Protein AF-A0A9E5GYD6-F1 (afdb_monomer)

Nearest PDB structures (foldseek):
  8dk2-assembly1_G  TM=6.461E-01  e=2.556E-01  Pseudomonas aeruginosa PA14
  1cf7-assembly1_B  TM=7.242E-01  e=5.901E-01  Homo sapiens
  1xsx-assembly1_B  TM=6.552E-01  e=1.123E+00  Saccharolobus solfataricus
  5hsm-assembly1_A-2  TM=5.721E-01  e=2.431E+00  Mycobacterium tuberculosis H37Rv

Sequence (153 aa):
MKTNNKVKWDAIQQKFFNLRPLKEKKKRMELLRWLINEDRRKRSVSSENLYTKVDFNVIQVLHDLNKSCRWALHPDKLRAQANYKSYLDSLVFSEDLHENRGTYFLLPKAVITLEEYDEAERRHKEQITVSRILAFLTLCLFLGTVFQAAISF

pLDDT: mean 81.48, std 12.43, range [43.31, 96.62]

Structure (mmCIF, N/CA/C/O backbone):
data_AF-A0A9E5GYD6-F1
#
_entry.id   AF-A0A9E5GYD6-F1
#
loop_
_atom_site.group_PDB
_atom_site.id
_atom_site.type_symbol
_atom_site.label_atom_id
_atom_site.label_alt_id
_atom_site.label_comp_id
_atom_site.label_asym_id
_atom_site.label_entity_id
_atom_site.label_seq_id
_atom_site.pdbx_PDB_ins_code
_atom_site.Cartn_x
_atom_site.Cartn_y
_atom_site.Cartn_z
_atom_site.occupancy
_atom_site.B_iso_or_equiv
_atom_site.auth_seq_id
_atom_site.auth_comp_id
_atom_site.auth_asym_id
_atom_site.auth_atom_id
_atom_site.pdbx_PDB_model_num
ATOM 1 N N . MET A 1 1 ? -16.696 2.550 -46.893 1.00 43.31 1 MET A N 1
ATOM 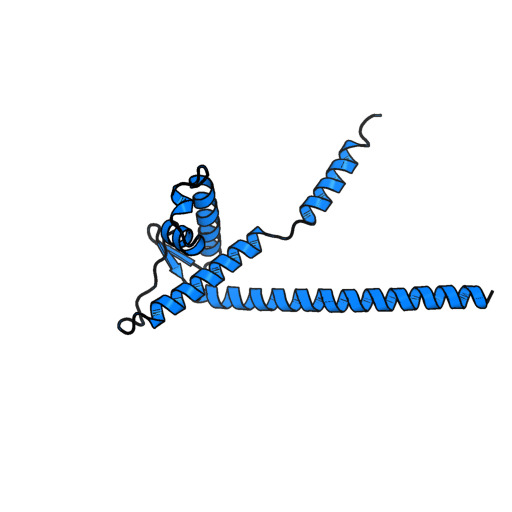2 C CA . MET A 1 1 ? -15.370 2.485 -46.226 1.00 43.31 1 MET A CA 1
ATOM 3 C C . MET A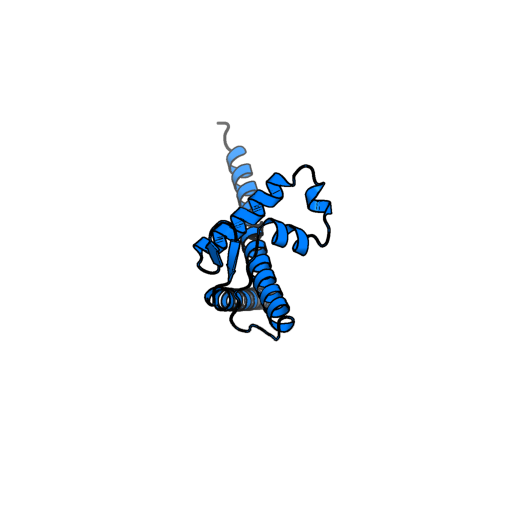 1 1 ? -15.196 3.672 -45.267 1.00 43.31 1 MET A C 1
ATOM 5 O O . MET A 1 1 ? -14.717 4.714 -45.682 1.00 43.31 1 MET A O 1
ATOM 9 N N . LYS A 1 2 ? -15.635 3.571 -44.001 1.00 49.88 2 LYS A N 1
ATOM 10 C CA . LYS A 1 2 ? -15.453 4.624 -42.969 1.00 49.88 2 LYS A CA 1
ATOM 11 C C . LYS A 1 2 ? -15.425 4.009 -41.556 1.00 49.88 2 LYS A C 1
ATOM 13 O O . LYS A 1 2 ? -16.370 4.167 -40.798 1.00 49.88 2 LYS A O 1
ATOM 18 N N . THR A 1 3 ? -14.356 3.298 -41.189 1.00 52.12 3 THR A N 1
ATOM 19 C CA . THR A 1 3 ? -14.179 2.772 -39.810 1.00 52.12 3 THR A CA 1
ATOM 20 C C . THR A 1 3 ? -12.718 2.673 -39.336 1.00 52.12 3 THR A C 1
ATOM 22 O O . THR A 1 3 ? -12.453 2.031 -38.330 1.00 52.12 3 THR A O 1
ATOM 25 N N . ASN A 1 4 ? -11.743 3.329 -39.981 1.00 56.16 4 ASN A N 1
ATOM 26 C CA . ASN A 1 4 ? -10.322 3.130 -39.624 1.00 56.16 4 ASN A CA 1
ATOM 27 C C . ASN A 1 4 ? -9.811 4.026 -38.467 1.00 56.16 4 ASN A C 1
ATOM 29 O O . ASN A 1 4 ? -8.805 3.718 -37.838 1.00 56.16 4 ASN A O 1
ATOM 33 N N . ASN A 1 5 ? -10.498 5.131 -38.138 1.00 58.41 5 ASN A N 1
ATOM 34 C CA . ASN A 1 5 ? -10.024 6.045 -37.085 1.00 58.41 5 ASN A CA 1
ATOM 35 C C . ASN A 1 5 ? -10.465 5.643 -35.670 1.00 58.41 5 ASN A C 1
ATOM 37 O O . ASN A 1 5 ? -9.668 5.784 -34.750 1.00 58.41 5 ASN A O 1
ATOM 41 N N . LYS A 1 6 ? -11.680 5.109 -35.471 1.00 59.38 6 LYS A N 1
ATOM 42 C CA . LYS A 1 6 ? -12.178 4.757 -34.123 1.00 59.38 6 LYS A CA 1
ATOM 43 C C . LYS A 1 6 ? -11.331 3.666 -33.451 1.00 59.38 6 LYS A C 1
ATOM 45 O O . LYS A 1 6 ? -10.921 3.836 -32.313 1.00 59.38 6 LYS A O 1
ATOM 50 N N . VAL A 1 7 ? -10.942 2.639 -34.210 1.00 62.25 7 VAL A N 1
ATOM 51 C CA . VAL A 1 7 ? -10.111 1.523 -33.719 1.00 62.25 7 VAL A CA 1
ATOM 52 C C . VAL A 1 7 ? -8.732 1.993 -33.231 1.00 62.25 7 VAL A C 1
ATOM 54 O O . VAL A 1 7 ? -8.209 1.490 -32.240 1.00 62.25 7 VAL A O 1
ATOM 57 N N . LYS A 1 8 ? -8.141 3.000 -33.893 1.00 64.06 8 LYS A N 1
ATOM 58 C CA . LYS A 1 8 ? -6.846 3.570 -33.486 1.00 64.06 8 LYS A CA 1
ATOM 59 C C . LYS A 1 8 ? -6.953 4.388 -32.196 1.00 64.06 8 LYS A C 1
ATOM 61 O O . LYS A 1 8 ? -6.046 4.319 -31.371 1.00 64.06 8 LYS A O 1
ATOM 66 N N . TRP A 1 9 ? -8.048 5.127 -32.008 1.00 61.84 9 TRP A N 1
ATOM 67 C CA . TRP A 1 9 ? -8.299 5.886 -30.778 1.00 61.84 9 TRP A CA 1
ATOM 68 C C . TRP A 1 9 ? -8.539 4.968 -29.578 1.00 61.84 9 TRP A C 1
ATOM 70 O O . TRP A 1 9 ? -7.953 5.209 -28.525 1.00 61.84 9 TRP A O 1
ATOM 80 N N . ASP A 1 10 ? -9.280 3.875 -29.761 1.00 73.44 10 ASP A N 1
ATOM 81 C CA . ASP A 1 10 ? -9.508 2.885 -28.702 1.00 73.44 10 ASP A CA 1
ATOM 82 C C . ASP A 1 10 ? -8.201 2.198 -28.275 1.00 73.44 10 ASP A C 1
ATOM 84 O O . ASP A 1 10 ? -7.939 2.058 -27.082 1.00 73.44 10 ASP A O 1
ATOM 88 N N . ALA A 1 11 ? -7.316 1.864 -29.222 1.00 74.06 11 ALA A N 1
ATOM 89 C CA . ALA A 1 11 ? -6.010 1.270 -28.919 1.00 74.06 11 ALA A CA 1
ATOM 90 C C . ALA A 1 11 ? -5.067 2.234 -28.170 1.00 74.06 11 ALA A C 1
ATOM 92 O O . ALA A 1 11 ? -4.313 1.820 -27.284 1.00 74.06 11 ALA A O 1
ATOM 93 N N . ILE A 1 12 ? -5.107 3.530 -28.502 1.00 69.56 12 ILE A N 1
ATOM 94 C CA . ILE A 1 12 ? -4.321 4.565 -27.814 1.00 69.56 12 ILE A CA 1
ATOM 95 C C . ILE A 1 12 ? -4.876 4.802 -26.408 1.00 69.56 12 ILE A C 1
ATOM 97 O O . ILE A 1 12 ? -4.103 4.853 -25.451 1.00 69.56 12 ILE A O 1
ATOM 101 N N . GLN A 1 13 ? -6.201 4.889 -26.258 1.00 71.19 13 GLN A N 1
ATOM 102 C CA . GLN A 1 13 ? -6.844 5.039 -24.954 1.00 71.19 13 GLN A CA 1
ATOM 103 C C . GLN A 1 13 ? -6.635 3.809 -24.066 1.00 71.19 13 GLN A C 1
ATOM 105 O O . GLN A 1 13 ? -6.322 3.975 -22.889 1.00 71.19 13 GLN A O 1
ATOM 110 N N . GLN A 1 14 ? -6.699 2.594 -24.618 1.00 63.72 14 GLN A N 1
ATOM 111 C CA . GLN A 1 14 ? -6.369 1.360 -23.900 1.00 63.72 14 GLN A CA 1
ATOM 112 C C . GLN A 1 14 ? -4.902 1.316 -23.475 1.00 63.72 14 GLN A C 1
ATOM 114 O O . GLN A 1 14 ? -4.627 0.980 -22.326 1.00 63.72 14 GLN A O 1
ATOM 119 N N . LYS A 1 15 ? -3.949 1.712 -24.334 1.00 66.94 15 LYS A N 1
ATOM 120 C CA . LYS A 1 15 ? -2.537 1.834 -23.927 1.00 66.94 15 LYS A CA 1
ATOM 121 C C . LYS A 1 15 ? -2.365 2.849 -22.802 1.00 66.94 15 LYS A C 1
ATOM 123 O O . LYS A 1 15 ? -1.685 2.558 -21.825 1.00 66.94 15 LYS A O 1
ATOM 128 N N . PHE A 1 16 ? -3.008 4.010 -22.896 1.00 64.44 16 PHE A N 1
ATOM 129 C CA . PHE A 1 16 ? -2.936 5.041 -21.859 1.00 64.44 16 PHE A CA 1
ATOM 130 C C . PHE A 1 16 ? -3.607 4.611 -20.546 1.00 64.44 16 PHE A C 1
ATOM 132 O O . PHE A 1 16 ? -3.167 5.006 -19.467 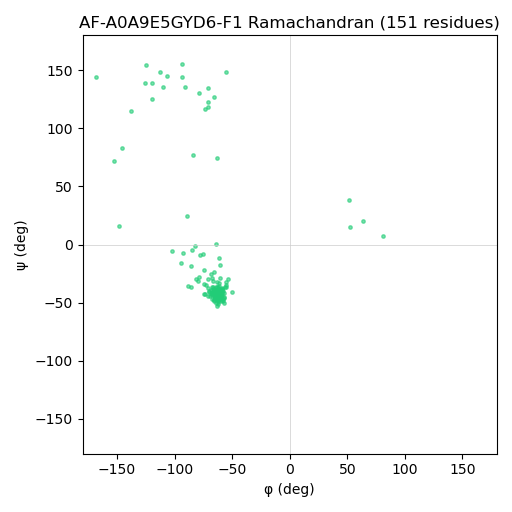1.00 64.44 16 PHE A O 1
ATOM 139 N N . PHE A 1 17 ? -4.655 3.789 -20.620 1.00 58.50 17 PHE A N 1
ATOM 140 C CA . PHE A 1 17 ? -5.322 3.203 -19.461 1.00 58.50 17 PHE A CA 1
ATOM 141 C C . PHE A 1 17 ? -4.476 2.090 -18.819 1.00 58.50 17 PHE A C 1
ATOM 143 O O . PHE A 1 17 ? -4.297 2.117 -17.606 1.00 58.50 17 PHE A O 1
ATOM 150 N N . ASN A 1 18 ? -3.859 1.205 -19.614 1.00 59.81 18 ASN A N 1
ATOM 151 C CA . ASN A 1 18 ? -2.907 0.184 -19.144 1.00 59.81 18 ASN A CA 1
ATOM 152 C C . ASN A 1 18 ? -1.610 0.775 -18.570 1.00 59.81 18 ASN A C 1
ATOM 154 O O . ASN A 1 18 ? -0.949 0.138 -17.758 1.00 59.81 18 ASN A O 1
ATOM 158 N N . LEU A 1 19 ? -1.244 1.996 -18.970 1.00 58.47 19 LEU A N 1
ATOM 159 C CA . LEU A 1 19 ? -0.120 2.741 -18.397 1.00 58.47 19 LEU A CA 1
ATOM 160 C C . LEU A 1 19 ? -0.454 3.385 -17.046 1.00 58.47 19 LEU A C 1
ATOM 162 O O . LEU A 1 19 ? 0.447 3.897 -16.376 1.00 58.47 19 LEU A O 1
ATOM 166 N N . ARG A 1 20 ? -1.724 3.386 -16.613 1.00 53.91 20 ARG A N 1
ATOM 167 C CA . ARG A 1 20 ? -2.056 3.832 -15.259 1.00 53.91 20 ARG A CA 1
ATOM 168 C C . ARG A 1 20 ? -1.537 2.762 -14.296 1.00 53.91 20 ARG A C 1
ATOM 170 O O . ARG A 1 20 ? -2.015 1.631 -14.355 1.00 53.91 20 ARG A O 1
ATOM 177 N N . PRO A 1 21 ? -0.595 3.089 -13.391 1.00 56.16 21 PRO A N 1
ATOM 178 C CA . PRO A 1 21 ? -0.208 2.144 -12.353 1.00 56.16 21 PRO A CA 1
ATOM 179 C C . PRO A 1 21 ? -1.470 1.735 -11.591 1.00 56.16 21 PRO A C 1
ATOM 181 O O . PRO A 1 21 ? -2.391 2.546 -11.470 1.00 56.16 21 PRO A O 1
ATOM 184 N N . LEU A 1 22 ? -1.519 0.501 -11.089 1.00 59.56 22 LEU A N 1
ATOM 185 C CA . LEU A 1 22 ? -2.615 -0.034 -10.275 1.00 59.56 22 LEU A CA 1
ATOM 186 C C . LEU A 1 22 ? -2.728 0.767 -8.963 1.00 59.56 22 LEU A C 1
ATOM 188 O O . LEU A 1 22 ? -2.317 0.319 -7.893 1.00 59.56 22 LEU A O 1
ATOM 192 N N . LYS A 1 23 ? -3.252 1.996 -9.050 1.00 69.44 23 LYS A N 1
ATOM 193 C CA . LYS A 1 23 ? -3.356 2.947 -7.937 1.00 69.44 23 LYS A CA 1
ATOM 194 C C . LYS A 1 23 ? -4.208 2.358 -6.819 1.00 69.44 23 LYS A C 1
ATOM 196 O O . LYS A 1 23 ? -3.981 2.678 -5.661 1.00 69.44 23 LYS A O 1
ATOM 201 N N . GLU A 1 24 ? -5.152 1.489 -7.163 1.00 71.06 24 GLU A N 1
ATOM 202 C CA . GLU A 1 24 ? -6.056 0.853 -6.209 1.00 71.06 24 GLU A CA 1
ATOM 203 C C . GLU A 1 24 ? -5.373 -0.244 -5.391 1.00 71.06 24 GLU A C 1
ATOM 205 O O . GLU A 1 24 ? -5.505 -0.239 -4.171 1.00 71.06 24 GLU A O 1
ATOM 210 N N . LYS A 1 25 ? -4.547 -1.104 -6.011 1.00 77.00 25 LYS A N 1
ATOM 211 C CA . LYS A 1 25 ? -3.749 -2.101 -5.270 1.00 77.00 25 LYS A CA 1
ATOM 212 C C . LYS A 1 25 ? -2.800 -1.416 -4.287 1.00 77.00 25 LYS A C 1
ATOM 214 O O . LYS A 1 25 ? -2.708 -1.832 -3.136 1.00 77.00 25 LYS A O 1
ATOM 219 N N . LYS A 1 26 ? -2.147 -0.335 -4.730 1.00 83.31 26 LYS A N 1
ATOM 220 C CA . LYS A 1 26 ? -1.250 0.456 -3.882 1.00 83.31 26 LYS A CA 1
ATOM 221 C C . LYS A 1 26 ? -1.996 1.089 -2.706 1.00 83.31 26 LYS A C 1
ATOM 223 O O . LYS A 1 26 ? -1.576 0.912 -1.573 1.00 83.31 26 LYS A O 1
ATOM 228 N N . LYS A 1 27 ? -3.132 1.751 -2.955 1.00 83.56 27 LYS A N 1
ATOM 229 C CA . LYS A 1 27 ? -3.967 2.349 -1.898 1.00 83.56 27 LYS A CA 1
ATOM 230 C C . LYS A 1 27 ? -4.458 1.314 -0.893 1.00 83.56 27 LYS A C 1
ATOM 232 O O . LYS A 1 27 ? -4.378 1.555 0.303 1.00 83.56 27 LYS A O 1
ATOM 237 N N . ARG A 1 28 ? -4.926 0.154 -1.363 1.00 88.31 28 ARG A N 1
ATOM 238 C CA . ARG A 1 28 ? -5.335 -0.954 -0.490 1.00 88.31 28 ARG A CA 1
ATOM 239 C C . ARG A 1 28 ? -4.192 -1.390 0.426 1.00 88.31 28 ARG A C 1
ATOM 241 O O . ARG A 1 28 ? -4.405 -1.575 1.618 1.00 88.31 28 ARG A O 1
ATOM 248 N N . MET A 1 29 ? -2.985 -1.532 -0.117 1.00 90.19 29 MET A N 1
ATOM 249 C CA . MET A 1 29 ? -1.837 -1.965 0.676 1.00 90.19 29 MET A CA 1
ATOM 250 C C . MET A 1 29 ? -1.300 -0.870 1.606 1.00 90.19 29 MET A C 1
ATOM 252 O O . MET A 1 29 ? -0.898 -1.157 2.728 1.00 90.19 29 MET A O 1
ATOM 256 N N . GLU A 1 30 ? -1.365 0.396 1.191 1.00 88.12 30 GLU A N 1
ATOM 257 C CA . GLU A 1 30 ? -1.103 1.546 2.064 1.00 88.12 30 GLU A CA 1
ATOM 258 C C . GLU A 1 30 ? -2.077 1.571 3.252 1.00 88.12 30 GLU A C 1
ATOM 260 O O . GLU A 1 30 ? -1.651 1.831 4.378 1.00 88.12 30 GLU A O 1
ATOM 265 N N . LEU A 1 31 ? -3.354 1.233 3.030 1.00 89.56 31 LEU A N 1
ATOM 266 C CA . LEU A 1 31 ? -4.341 1.089 4.103 1.00 89.56 31 LEU A CA 1
ATOM 267 C C . LEU A 1 31 ? -4.008 -0.064 5.042 1.00 89.56 31 LEU A C 1
ATOM 269 O O . LEU A 1 31 ? -4.043 0.130 6.254 1.00 89.56 31 LEU A O 1
ATOM 273 N N . LEU A 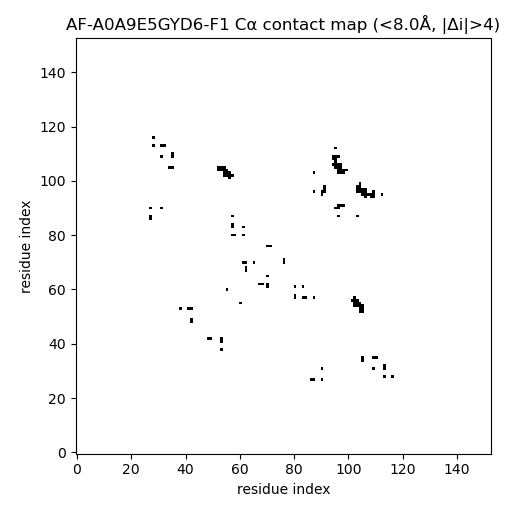1 32 ? -3.644 -1.233 4.507 1.00 90.31 32 LEU A N 1
ATOM 274 C CA . LEU A 1 32 ? -3.243 -2.381 5.322 1.00 90.31 32 LEU A CA 1
ATOM 275 C C . LEU A 1 32 ? -2.018 -2.056 6.187 1.00 90.31 32 LEU A C 1
ATOM 277 O O . LEU A 1 32 ? -1.999 -2.327 7.386 1.00 90.31 32 LEU A O 1
ATOM 281 N N . ARG A 1 33 ? -1.020 -1.389 5.599 1.00 91.00 33 ARG A N 1
ATOM 282 C CA . ARG A 1 33 ? 0.175 -0.915 6.303 1.00 91.00 33 ARG A CA 1
ATOM 283 C C . ARG A 1 33 ? -0.167 0.081 7.404 1.00 91.00 33 ARG A C 1
ATOM 285 O O . ARG A 1 33 ? 0.402 0.016 8.492 1.00 91.00 33 ARG A O 1
ATOM 292 N N . TRP A 1 34 ? -1.087 1.001 7.129 1.00 90.31 34 TRP A N 1
ATOM 293 C CA . TRP A 1 34 ? -1.563 1.955 8.122 1.00 90.31 34 TRP A CA 1
ATOM 294 C C . TRP A 1 34 ? -2.289 1.250 9.277 1.00 90.31 34 TRP A C 1
ATOM 296 O O . TRP A 1 34 ? -1.948 1.501 10.429 1.00 90.31 34 TRP A O 1
ATOM 306 N N . LEU A 1 35 ? -3.194 0.310 8.978 1.00 90.31 35 LEU A N 1
ATOM 307 C CA . LEU A 1 35 ? -3.917 -0.500 9.967 1.00 90.31 35 LEU A CA 1
ATOM 308 C C . LEU A 1 35 ? -2.962 -1.269 10.893 1.00 90.31 35 LEU A C 1
ATOM 310 O O . LEU A 1 35 ? -3.121 -1.218 12.109 1.00 90.31 35 LEU A O 1
ATOM 314 N N . ILE A 1 36 ? -1.936 -1.924 10.338 1.00 89.81 36 ILE A N 1
ATOM 315 C CA . ILE A 1 36 ? -0.919 -2.653 11.118 1.00 89.81 36 ILE A CA 1
ATOM 316 C C . ILE A 1 36 ? -0.137 -1.705 12.035 1.00 89.81 36 ILE A C 1
ATOM 318 O O . ILE 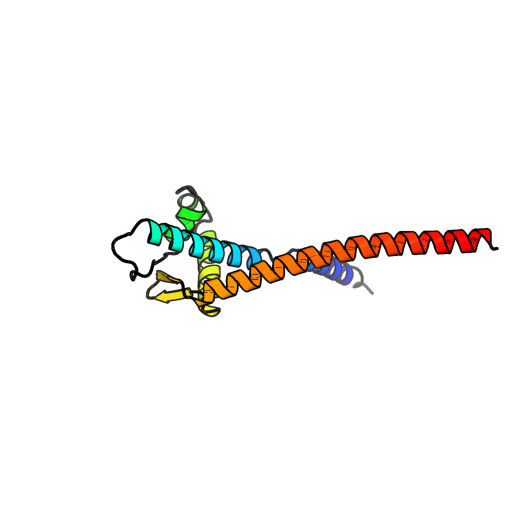A 1 36 ? 0.102 -2.014 13.203 1.00 89.81 36 ILE A O 1
ATOM 322 N N . ASN A 1 37 ? 0.276 -0.545 11.523 1.00 88.88 37 ASN A N 1
ATOM 323 C CA . ASN A 1 37 ? 1.027 0.429 12.314 1.00 88.88 37 ASN A CA 1
ATOM 324 C C . ASN A 1 37 ? 0.180 1.031 13.439 1.00 88.88 37 ASN A C 1
ATOM 326 O O . ASN A 1 37 ? 0.687 1.250 14.540 1.00 88.88 37 ASN A O 1
ATOM 330 N N . GLU A 1 38 ? -1.097 1.288 13.170 1.00 86.31 38 GLU A N 1
ATOM 331 C CA . GLU A 1 38 ? -2.028 1.814 14.160 1.00 86.31 38 GLU A CA 1
ATOM 332 C C . GLU A 1 38 ? -2.368 0.764 15.229 1.00 86.31 38 GLU A C 1
ATOM 334 O O . GLU A 1 38 ? -2.377 1.086 16.414 1.00 86.31 38 GLU A O 1
ATOM 339 N N . ASP A 1 39 ? -2.545 -0.505 14.848 1.00 85.75 39 ASP A N 1
ATOM 340 C CA . ASP A 1 39 ? -2.697 -1.624 15.788 1.00 85.75 39 ASP A CA 1
ATOM 341 C C . ASP A 1 39 ? -1.472 -1.756 16.712 1.00 85.75 39 ASP A C 1
ATOM 343 O O . ASP A 1 39 ? -1.621 -1.785 17.936 1.00 85.75 39 ASP A O 1
ATOM 347 N N . ARG A 1 40 ? -0.250 -1.717 16.159 1.00 84.69 40 ARG A N 1
ATOM 348 C CA . ARG A 1 40 ? 0.997 -1.724 16.950 1.00 84.69 40 ARG A CA 1
ATOM 349 C C . ARG A 1 40 ? 1.072 -0.547 17.920 1.00 84.69 40 ARG A C 1
ATOM 351 O O . ARG A 1 40 ? 1.443 -0.728 19.080 1.00 84.69 40 ARG A O 1
ATOM 358 N N . ARG A 1 41 ? 0.700 0.654 17.463 1.00 84.38 41 ARG A N 1
ATOM 359 C CA . ARG A 1 41 ? 0.681 1.863 18.295 1.00 84.38 41 ARG A CA 1
ATOM 360 C C . ARG A 1 41 ? -0.309 1.717 19.448 1.00 84.38 41 ARG A C 1
ATOM 362 O O . ARG A 1 41 ? 0.079 1.918 20.596 1.00 84.38 41 ARG A O 1
ATOM 369 N N . LYS A 1 42 ? -1.554 1.326 19.174 1.00 81.31 42 LYS A N 1
ATOM 370 C CA . LYS A 1 42 ? -2.593 1.168 20.203 1.00 81.31 42 LYS A CA 1
ATOM 371 C C . LYS A 1 42 ? -2.215 0.103 21.238 1.00 81.31 42 LYS A C 1
ATOM 373 O O . LYS A 1 42 ? -2.347 0.355 22.433 1.00 81.31 42 LYS A O 1
ATOM 378 N N . ARG A 1 43 ? -1.633 -1.024 20.807 1.00 76.31 43 ARG A N 1
ATOM 379 C CA . ARG A 1 43 ? -1.113 -2.056 21.724 1.00 76.31 43 ARG A CA 1
ATOM 380 C C . ARG A 1 43 ? 0.036 -1.565 22.605 1.00 76.31 43 ARG A C 1
ATOM 382 O O . ARG A 1 43 ? 0.092 -1.948 23.764 1.00 76.31 43 ARG A O 1
ATOM 389 N N . SER A 1 44 ? 0.931 -0.714 22.094 1.00 72.38 44 SER A N 1
ATOM 390 C CA . SER A 1 44 ? 2.040 -0.175 22.903 1.00 72.38 44 SER A CA 1
ATOM 391 C C . SER A 1 44 ? 1.595 0.780 24.016 1.00 72.38 44 SER A C 1
ATOM 393 O O . SER A 1 44 ? 2.300 0.921 25.010 1.00 72.38 44 SER A O 1
ATOM 395 N N . VAL A 1 45 ? 0.437 1.428 23.856 1.00 71.44 45 VAL A N 1
ATOM 396 C CA . VAL A 1 45 ? -0.100 2.393 24.828 1.00 71.44 45 VAL A CA 1
ATOM 397 C C . VAL A 1 45 ? -0.956 1.695 25.887 1.00 71.44 45 VAL A C 1
ATOM 399 O O . VAL A 1 45 ? -0.908 2.064 27.057 1.00 71.44 45 VAL A O 1
ATOM 402 N N . SER A 1 46 ? -1.705 0.656 25.511 1.00 62.34 46 SER A N 1
ATOM 403 C CA . SER A 1 46 ? -2.463 -0.173 26.454 1.00 62.34 46 SER A CA 1
ATOM 404 C C . SER A 1 46 ? -1.579 -1.266 27.065 1.00 62.34 46 SER A C 1
ATOM 406 O O . SER A 1 46 ? -1.681 -2.433 26.698 1.00 62.34 46 SER A O 1
ATOM 408 N N . SER A 1 47 ? -0.733 -0.902 28.034 1.00 55.28 47 SER A N 1
ATOM 409 C CA . SER A 1 47 ? 0.109 -1.848 28.792 1.00 55.28 47 SER A CA 1
ATOM 410 C C . SER A 1 47 ? -0.680 -2.897 29.594 1.00 55.28 47 SER A C 1
ATOM 412 O O . SER A 1 47 ? -0.096 -3.869 30.066 1.00 55.28 47 SER A O 1
ATOM 414 N N . GLU A 1 48 ? -1.997 -2.729 29.737 1.00 57.31 48 GLU A N 1
ATOM 415 C CA . GLU A 1 48 ? -2.838 -3.540 30.623 1.00 57.31 48 GLU A CA 1
ATOM 416 C C . GLU A 1 48 ? -3.531 -4.732 29.943 1.00 57.31 48 GLU A C 1
ATOM 418 O O . GLU A 1 48 ? -3.977 -5.637 30.638 1.00 57.31 48 GLU A O 1
ATOM 423 N N . ASN A 1 49 ? -3.611 -4.794 28.605 1.00 52.22 49 ASN A N 1
ATOM 424 C CA . ASN A 1 49 ? -4.326 -5.879 27.916 1.00 52.22 49 ASN A CA 1
ATOM 425 C C . ASN A 1 49 ? -3.672 -6.286 26.587 1.00 52.22 49 ASN A C 1
ATOM 427 O O . ASN A 1 49 ? -4.119 -5.905 25.505 1.00 52.22 49 ASN A O 1
ATOM 431 N N . LEU A 1 50 ? -2.651 -7.145 26.666 1.00 56.59 50 LEU A N 1
ATOM 432 C CA . LEU A 1 50 ? -1.946 -7.711 25.504 1.00 56.59 50 LEU A CA 1
ATOM 433 C C . LEU A 1 50 ? -2.858 -8.542 24.569 1.00 56.59 50 LEU A C 1
ATOM 435 O O . LEU A 1 50 ? -2.507 -8.796 23.418 1.00 56.59 50 LEU A O 1
ATOM 439 N N . TYR A 1 51 ? -4.028 -8.961 25.063 1.00 56.69 51 TYR A N 1
ATOM 440 C CA . TYR A 1 51 ? -4.977 -9.838 24.370 1.00 56.69 51 TYR A CA 1
ATOM 441 C C . TYR A 1 51 ? -6.187 -9.111 23.766 1.00 56.69 51 TYR A C 1
ATOM 443 O O . TYR A 1 51 ? -6.987 -9.741 23.069 1.00 56.69 51 TYR A O 1
ATOM 451 N N . THR A 1 52 ? -6.345 -7.803 24.001 1.00 63.19 52 THR A N 1
ATOM 452 C CA . THR A 1 52 ? -7.468 -7.058 23.421 1.00 63.19 52 THR A CA 1
ATOM 453 C C . THR A 1 52 ? -7.220 -6.844 21.934 1.00 63.19 52 THR A C 1
ATOM 455 O O . THR A 1 52 ? -6.268 -6.177 21.528 1.00 63.19 52 THR A O 1
ATOM 458 N N . LYS A 1 53 ? -8.093 -7.422 21.103 1.00 69.81 53 LYS A N 1
ATOM 459 C CA . LYS A 1 53 ? -8.090 -7.166 19.662 1.00 69.81 53 LYS A CA 1
ATOM 460 C C . LYS A 1 53 ? -8.459 -5.705 19.421 1.00 69.81 53 LYS A C 1
ATOM 462 O O . LYS A 1 53 ? -9.501 -5.259 19.891 1.00 69.81 53 LYS A O 1
ATOM 467 N N . VAL A 1 54 ? -7.625 -4.990 18.670 1.00 78.88 54 VAL A N 1
ATOM 468 C CA . VAL A 1 54 ? -7.931 -3.628 18.227 1.00 78.88 54 VAL A CA 1
ATOM 469 C C . VAL A 1 54 ? -9.028 -3.699 17.170 1.00 78.88 54 VAL A C 1
ATOM 471 O O . VAL A 1 54 ? -8.879 -4.384 16.155 1.00 78.88 54 VAL A O 1
ATOM 474 N N . ASP A 1 55 ? -10.130 -3.005 17.424 1.00 83.81 55 ASP A N 1
ATOM 475 C CA . ASP A 1 55 ? -11.225 -2.829 16.487 1.00 83.81 55 ASP A CA 1
ATOM 476 C C . ASP A 1 55 ? -11.053 -1.536 15.681 1.00 83.81 55 ASP A C 1
ATOM 478 O O . ASP A 1 55 ? -10.563 -0.510 16.162 1.00 83.81 55 ASP A O 1
ATOM 482 N N . PHE A 1 56 ? -11.462 -1.597 14.418 1.00 84.75 56 PHE A N 1
ATOM 483 C CA . PHE A 1 56 ? -11.465 -0.454 13.517 1.00 84.75 56 PHE A CA 1
ATOM 484 C C . PHE A 1 56 ? -12.852 -0.267 12.916 1.00 84.75 56 PHE A C 1
ATOM 486 O O . PHE A 1 56 ? -13.492 -1.226 12.490 1.00 84.75 56 PHE A O 1
ATOM 493 N N . ASN A 1 57 ? -13.305 0.979 12.816 1.00 86.12 57 ASN A N 1
ATOM 494 C CA . ASN A 1 57 ? -14.500 1.341 12.057 1.00 86.12 57 ASN A CA 1
ATOM 495 C C . ASN A 1 57 ? -14.124 2.185 10.830 1.00 86.12 57 ASN A C 1
ATOM 497 O O . ASN A 1 57 ? -13.189 2.982 10.889 1.00 86.12 57 ASN A O 1
ATOM 501 N N . VAL A 1 58 ? -14.888 2.080 9.736 1.00 84.44 58 VAL A N 1
ATOM 502 C CA . VAL A 1 58 ? -14.682 2.874 8.505 1.00 84.44 58 VAL A CA 1
ATOM 503 C C . VAL A 1 58 ? -14.564 4.374 8.802 1.00 84.44 58 VAL A C 1
ATOM 505 O O . VAL A 1 58 ? -13.713 5.054 8.234 1.00 84.44 58 VAL A O 1
ATOM 508 N N . ILE A 1 59 ? -15.390 4.887 9.717 1.00 83.00 59 ILE A N 1
ATOM 509 C CA . ILE A 1 59 ? -15.393 6.301 10.109 1.00 83.00 59 ILE A CA 1
ATOM 510 C C . ILE A 1 59 ? -14.101 6.684 10.841 1.00 83.00 59 ILE A C 1
ATOM 512 O O . ILE A 1 59 ? -13.535 7.738 10.559 1.00 83.00 59 ILE A O 1
ATOM 516 N N . GLN A 1 60 ? -13.609 5.822 11.736 1.00 81.88 60 GLN A N 1
ATOM 517 C CA . GLN A 1 60 ? -12.339 6.037 12.439 1.00 81.88 60 GLN A CA 1
ATOM 518 C C . GLN A 1 60 ? -11.165 6.024 11.453 1.00 81.88 60 GLN A C 1
ATOM 520 O O . GLN A 1 60 ? -10.342 6.932 11.466 1.00 81.88 60 GLN A O 1
ATOM 525 N N . VAL A 1 61 ? -11.147 5.060 10.526 1.00 84.19 61 VAL A N 1
ATOM 526 C CA . VAL A 1 61 ? -10.130 4.968 9.465 1.00 84.19 61 VAL A CA 1
ATOM 527 C C . VAL A 1 61 ? -10.107 6.250 8.621 1.00 84.19 61 VAL A C 1
ATOM 529 O O . VAL A 1 61 ? -9.049 6.834 8.396 1.00 84.19 61 VAL A O 1
ATOM 532 N N . LEU A 1 62 ? -11.273 6.742 8.191 1.00 83.56 62 LEU A N 1
ATOM 533 C CA . LEU A 1 62 ? -11.404 8.004 7.449 1.00 83.56 62 LEU A CA 1
ATOM 534 C C . LEU A 1 62 ? -10.921 9.221 8.235 1.00 83.56 62 LEU A C 1
ATOM 536 O O . LEU A 1 62 ? -10.293 10.113 7.658 1.00 83.56 62 LEU A O 1
ATOM 540 N N . HIS A 1 63 ? -11.255 9.280 9.521 1.00 82.75 63 HIS A N 1
ATOM 541 C CA . HIS A 1 63 ? -10.862 10.369 10.397 1.00 82.75 63 HIS A CA 1
ATOM 542 C C . HIS A 1 63 ? -9.343 10.425 10.562 1.00 82.75 63 HIS A C 1
ATOM 544 O O . HIS A 1 63 ? -8.735 11.469 10.308 1.00 82.75 63 HIS A O 1
ATOM 550 N N . ASP A 1 64 ? -8.729 9.294 10.894 1.00 81.94 64 ASP A N 1
ATOM 551 C CA . ASP A 1 64 ? -7.309 9.244 11.219 1.00 81.94 64 ASP A CA 1
ATOM 552 C C . ASP A 1 64 ? -6.424 9.411 9.975 1.00 81.94 64 ASP A C 1
ATOM 554 O O . ASP A 1 64 ? -5.395 10.090 10.031 1.00 81.94 64 ASP A O 1
ATOM 558 N N . LEU A 1 65 ? -6.849 8.889 8.817 1.00 80.94 65 LEU A N 1
ATOM 559 C CA . LEU A 1 65 ? -6.126 9.073 7.553 1.00 80.94 65 LEU A CA 1
ATOM 560 C C . LEU A 1 65 ? -6.157 10.520 7.053 1.00 80.94 65 LEU A C 1
ATOM 562 O O . LEU A 1 65 ? -5.153 11.017 6.542 1.00 80.94 65 LEU A O 1
ATOM 566 N N . ASN A 1 66 ? -7.291 11.210 7.198 1.00 77.56 66 ASN A N 1
ATOM 567 C CA . ASN A 1 66 ? -7.427 12.600 6.752 1.00 77.56 66 ASN A CA 1
ATOM 568 C C . ASN A 1 66 ? -6.923 13.619 7.788 1.00 77.56 66 ASN A C 1
ATOM 570 O O . ASN A 1 66 ? -6.911 14.817 7.496 1.00 77.56 66 ASN A O 1
ATOM 574 N N . LYS A 1 67 ? -6.512 13.163 8.984 1.00 68.81 67 LYS A N 1
ATOM 575 C CA . LYS A 1 67 ? -5.985 13.969 10.104 1.00 68.81 67 LYS A CA 1
ATOM 576 C C . LYS A 1 67 ? -6.884 15.144 10.533 1.00 68.81 67 LYS A C 1
ATOM 578 O O . LYS A 1 67 ? -6.419 16.072 11.190 1.00 68.81 67 LYS A O 1
ATOM 583 N N . SER A 1 68 ? -8.150 15.159 10.114 1.00 70.06 68 SER A N 1
ATOM 584 C CA . SER A 1 68 ? -9.081 16.271 10.323 1.00 70.06 68 SER A CA 1
ATOM 585 C C . SER A 1 68 ? -10.516 15.868 9.987 1.00 70.06 68 SER A C 1
ATOM 587 O O . SER A 1 68 ? -10.747 15.205 8.978 1.00 70.06 68 SER A O 1
ATOM 589 N N . CYS A 1 69 ? -11.503 16.387 10.729 1.00 72.31 69 CYS A N 1
ATOM 590 C CA . CYS A 1 69 ? -12.938 16.260 10.424 1.00 72.31 69 CYS A CA 1
ATOM 591 C C . CYS A 1 69 ? -13.378 16.936 9.111 1.00 72.31 69 CYS A C 1
ATOM 593 O O . CYS A 1 69 ? -14.552 16.877 8.750 1.00 72.31 69 CYS A O 1
ATOM 595 N N . ARG A 1 70 ? -12.458 17.555 8.360 1.00 69.81 70 ARG A N 1
ATOM 596 C CA . ARG A 1 70 ? -12.725 18.129 7.031 1.00 69.81 70 ARG A CA 1
ATOM 597 C C . ARG A 1 70 ? -13.367 17.134 6.062 1.00 69.81 70 ARG A C 1
ATOM 599 O O . ARG A 1 70 ? -14.159 17.549 5.222 1.00 69.81 70 ARG A O 1
ATOM 606 N N . TRP A 1 71 ? -13.095 15.836 6.205 1.00 71.06 71 TRP A N 1
ATOM 607 C CA . TRP A 1 71 ? -13.746 14.806 5.388 1.00 71.06 71 TRP A CA 1
ATOM 608 C C . TRP A 1 71 ? -15.269 14.754 5.609 1.00 71.06 71 TRP A C 1
ATOM 610 O O . TRP A 1 71 ? -16.006 14.494 4.663 1.00 71.06 71 TRP A O 1
ATOM 620 N N . ALA A 1 72 ? -15.758 15.057 6.817 1.00 77.31 72 ALA A N 1
ATOM 621 C CA . ALA A 1 72 ? -17.185 15.031 7.146 1.00 77.31 72 ALA A CA 1
ATOM 622 C C . ALA A 1 72 ? -17.961 16.223 6.552 1.00 77.31 72 ALA A C 1
ATOM 624 O O . ALA A 1 72 ? -19.181 16.145 6.365 1.00 77.31 72 ALA A O 1
ATOM 625 N N . LEU A 1 73 ? -17.247 17.307 6.232 1.00 79.06 73 LEU A N 1
ATOM 626 C CA . LEU A 1 73 ? -17.765 18.508 5.569 1.00 79.06 73 LEU A CA 1
ATOM 627 C C . LEU A 1 73 ? -17.623 18.445 4.040 1.00 79.06 73 LEU A C 1
ATOM 629 O O . LEU A 1 73 ? -18.135 19.316 3.343 1.00 79.06 73 LEU A O 1
ATOM 633 N N . HIS A 1 74 ? -16.941 17.429 3.505 1.00 77.25 74 HIS A N 1
ATOM 634 C CA . HIS A 1 74 ? -16.750 17.294 2.067 1.00 77.25 74 HIS A CA 1
ATOM 635 C C . HIS A 1 74 ? -18.072 16.900 1.377 1.00 77.25 74 HIS A C 1
ATOM 637 O O . HIS A 1 74 ? -18.739 15.971 1.846 1.00 77.25 74 HIS A O 1
ATOM 643 N N . PRO A 1 75 ? -18.446 17.533 0.247 1.00 79.56 75 PRO A N 1
ATOM 644 C CA . PRO A 1 75 ? -19.681 17.201 -0.471 1.00 79.56 75 PRO A CA 1
ATOM 645 C C . PRO A 1 75 ? -19.716 15.727 -0.913 1.00 79.56 75 PRO A C 1
ATOM 647 O O . PRO A 1 75 ? -20.723 15.050 -0.736 1.00 79.56 75 PRO A O 1
ATOM 650 N N . ASP A 1 76 ? -18.575 15.180 -1.347 1.00 82.19 76 ASP A N 1
ATOM 651 C CA . ASP A 1 76 ? -18.443 13.767 -1.749 1.00 82.19 76 ASP A CA 1
ATOM 652 C C . ASP A 1 76 ? -18.066 12.793 -0.614 1.00 82.19 76 ASP A C 1
ATOM 654 O O . ASP A 1 76 ? -17.486 11.730 -0.861 1.00 82.19 76 ASP A O 1
ATOM 658 N N . LYS A 1 77 ? -18.361 13.116 0.651 1.00 81.12 77 LYS A N 1
ATOM 659 C CA . LYS A 1 77 ? -18.002 12.251 1.794 1.00 81.12 77 LYS A CA 1
ATOM 660 C C . LYS A 1 77 ? -18.552 10.826 1.688 1.00 81.12 77 LYS A C 1
ATOM 662 O O . LYS A 1 77 ? -17.854 9.877 2.035 1.00 81.12 77 LYS A O 1
ATOM 667 N N . LEU A 1 78 ? -19.761 10.668 1.143 1.00 84.06 78 LEU A N 1
ATOM 668 C CA . LEU A 1 78 ? -20.392 9.360 0.940 1.00 84.06 78 LEU A CA 1
ATOM 669 C C . LEU A 1 78 ? -19.608 8.510 -0.061 1.00 84.06 78 LEU A C 1
ATOM 671 O O . LEU A 1 78 ? -19.412 7.316 0.151 1.00 84.06 78 LEU A O 1
ATOM 675 N N . ARG A 1 79 ? -19.094 9.135 -1.125 1.00 84.00 79 ARG A N 1
ATOM 676 C CA . ARG A 1 79 ? -18.269 8.455 -2.124 1.00 84.00 79 ARG A CA 1
ATOM 677 C C . ARG A 1 79 ? -16.922 8.043 -1.540 1.00 84.00 79 ARG A C 1
ATOM 679 O O . ARG A 1 79 ? -16.465 6.930 -1.784 1.00 84.00 79 ARG A O 1
ATOM 686 N N . ALA A 1 80 ? -16.296 8.912 -0.747 1.00 80.88 80 ALA A N 1
ATOM 687 C CA . ALA A 1 80 ? -15.070 8.567 -0.034 1.00 80.88 80 ALA A CA 1
ATOM 688 C C . ALA A 1 80 ? -15.303 7.384 0.920 1.00 80.88 80 ALA A C 1
ATOM 690 O O . ALA A 1 80 ? -14.543 6.418 0.888 1.00 80.88 80 ALA A O 1
ATOM 691 N N . GLN A 1 81 ? -16.389 7.415 1.695 1.00 85.81 81 GLN A N 1
ATOM 692 C CA . GLN A 1 81 ? -16.753 6.338 2.611 1.00 85.81 81 GLN A CA 1
ATOM 693 C C . GLN A 1 81 ? -17.006 5.011 1.896 1.00 85.81 81 GLN A C 1
ATOM 695 O O . GLN A 1 81 ? -16.471 3.989 2.319 1.00 85.81 81 GLN A O 1
ATOM 700 N N . ALA A 1 82 ? -17.750 5.025 0.789 1.00 86.94 82 ALA A N 1
ATOM 701 C CA . ALA A 1 82 ? -17.991 3.835 -0.021 1.00 86.94 82 ALA A CA 1
ATOM 702 C C . ALA A 1 82 ? -16.689 3.240 -0.584 1.00 86.94 82 ALA A C 1
ATOM 704 O O . ALA A 1 82 ? -16.515 2.022 -0.579 1.00 86.94 82 ALA A O 1
ATOM 705 N N . ASN A 1 83 ? -15.741 4.084 -1.004 1.00 86.38 83 ASN A N 1
ATOM 706 C CA . ASN A 1 83 ? -14.442 3.626 -1.497 1.00 86.38 83 ASN A CA 1
ATOM 707 C C . ASN A 1 83 ? -13.609 2.962 -0.392 1.00 86.38 83 ASN A C 1
ATOM 709 O O . ASN A 1 83 ? -13.075 1.878 -0.602 1.00 86.38 83 ASN A O 1
ATOM 713 N N . TYR A 1 84 ? -13.505 3.583 0.789 1.00 86.19 84 TYR A N 1
ATOM 714 C CA . TYR A 1 84 ? -12.770 2.988 1.912 1.00 86.19 84 TYR A CA 1
ATOM 715 C C . TYR A 1 84 ? -13.427 1.712 2.420 1.00 86.19 84 TYR A C 1
ATOM 717 O O . TYR A 1 84 ? -12.717 0.752 2.707 1.00 86.19 84 TYR A O 1
ATOM 725 N N . LYS A 1 85 ? -14.763 1.670 2.459 1.00 89.69 85 LYS A N 1
ATOM 726 C CA . LYS A 1 85 ? -15.497 0.439 2.740 1.00 89.69 85 LYS A CA 1
ATOM 727 C C . LYS A 1 85 ? -15.139 -0.650 1.727 1.00 89.69 85 LYS A C 1
ATOM 729 O O . LYS A 1 85 ? -14.730 -1.721 2.135 1.00 89.69 85 LYS A O 1
ATOM 734 N N . SER A 1 86 ? -15.152 -0.341 0.431 1.00 88.31 86 SER A N 1
ATOM 735 C CA . SER A 1 86 ? -14.775 -1.303 -0.617 1.00 88.31 86 SER A CA 1
ATOM 736 C C . SER A 1 86 ? -13.341 -1.827 -0.449 1.00 88.31 86 SER A C 1
ATOM 738 O O . SER A 1 86 ? -13.080 -3.006 -0.675 1.00 88.31 86 SER A O 1
ATOM 740 N N . TYR A 1 87 ? -12.396 -0.980 -0.021 1.00 89.62 87 TYR A N 1
ATOM 741 C CA . TYR A 1 87 ? -11.035 -1.432 0.281 1.00 89.62 87 TYR A CA 1
ATOM 742 C C . TYR A 1 87 ? -10.982 -2.350 1.505 1.00 89.62 87 TYR A C 1
ATOM 744 O O . TYR A 1 87 ? -10.296 -3.368 1.449 1.00 89.62 87 TYR A O 1
ATOM 752 N N . LEU A 1 88 ? -11.701 -2.024 2.580 1.00 89.69 88 LEU A N 1
ATOM 753 C CA . LEU A 1 88 ? -11.779 -2.869 3.773 1.00 89.69 88 LEU A CA 1
ATOM 754 C C . LEU A 1 88 ? -12.459 -4.207 3.463 1.00 89.69 88 LEU A C 1
ATOM 756 O O . LEU A 1 88 ? -11.898 -5.247 3.789 1.00 89.69 88 LEU A O 1
ATOM 760 N N . ASP A 1 89 ? -13.569 -4.196 2.726 1.00 89.69 89 ASP A N 1
ATOM 761 C CA . ASP A 1 89 ? -14.261 -5.399 2.251 1.00 89.69 89 ASP A CA 1
ATOM 762 C C . ASP A 1 89 ? -13.321 -6.270 1.399 1.00 89.69 89 ASP A C 1
ATOM 764 O O . ASP A 1 89 ? -13.275 -7.490 1.546 1.00 89.69 89 ASP A O 1
ATOM 768 N N . SER A 1 90 ? -12.483 -5.656 0.553 1.00 89.25 90 SER A N 1
ATOM 769 C CA . SER A 1 90 ? -11.491 -6.397 -0.239 1.00 89.25 90 SER A CA 1
ATOM 770 C C . SER A 1 90 ? -10.379 -7.039 0.602 1.00 89.25 90 SER A C 1
ATOM 772 O O . SER A 1 90 ? -9.814 -8.054 0.198 1.00 89.25 90 SER A O 1
ATOM 774 N N . LEU A 1 91 ? -10.050 -6.455 1.758 1.00 89.69 91 LEU A N 1
ATOM 775 C CA . LEU A 1 91 ? -9.091 -7.010 2.716 1.00 89.69 91 LEU A CA 1
ATOM 776 C C . LEU A 1 91 ? -9.734 -8.110 3.571 1.00 89.69 91 LEU A C 1
ATOM 778 O O . LEU A 1 91 ? -9.059 -9.074 3.920 1.00 89.69 91 LEU A O 1
ATOM 782 N N . VAL A 1 92 ? -11.039 -8.012 3.843 1.00 92.19 92 VAL A N 1
ATOM 783 C CA . VAL A 1 92 ? -11.821 -9.099 4.451 1.00 92.19 92 VAL A CA 1
ATOM 784 C C . VAL A 1 92 ? -11.882 -10.300 3.512 1.00 92.19 92 VAL A C 1
ATOM 786 O O . VAL A 1 92 ? -11.607 -11.418 3.931 1.00 92.19 92 VAL A O 1
ATOM 789 N N . PHE A 1 93 ? -12.136 -10.073 2.220 1.00 90.25 93 PHE A N 1
ATOM 790 C CA . PHE A 1 93 ? -12.120 -11.131 1.205 1.00 90.25 93 PHE A CA 1
ATOM 791 C C . PHE A 1 93 ? -10.747 -11.814 1.067 1.00 90.25 93 PHE A C 1
ATOM 793 O O . PHE A 1 93 ? -10.667 -13.007 0.800 1.00 90.25 93 PHE A O 1
ATOM 800 N N . SER A 1 94 ? -9.660 -11.064 1.265 1.00 87.81 94 SER A N 1
ATOM 801 C CA . SER A 1 94 ? -8.281 -11.581 1.280 1.00 87.81 94 SER A CA 1
ATOM 802 C C . SER A 1 94 ? -7.934 -12.341 2.576 1.00 87.81 94 SER A C 1
ATOM 804 O O . SER A 1 94 ? -6.881 -12.975 2.660 1.00 87.81 94 SER A O 1
ATOM 806 N N . GLU A 1 95 ? -8.823 -12.311 3.576 1.00 90.75 95 GLU A N 1
ATOM 807 C CA . GLU A 1 95 ? -8.631 -12.821 4.945 1.00 90.75 95 GLU A CA 1
ATOM 808 C C . GLU A 1 95 ? -7.524 -12.091 5.728 1.00 90.75 95 GLU A C 1
ATOM 810 O O . GLU A 1 95 ? -6.995 -12.598 6.718 1.00 90.75 95 GLU A O 1
ATOM 815 N N . ASP A 1 96 ? -7.168 -10.879 5.299 1.00 89.94 96 ASP A N 1
ATOM 816 C CA . ASP A 1 96 ? -6.262 -9.996 6.038 1.00 89.94 96 ASP A CA 1
ATOM 817 C C . ASP A 1 96 ? -7.004 -9.300 7.197 1.00 89.94 96 ASP A C 1
ATOM 819 O O . ASP A 1 96 ? -6.421 -8.963 8.231 1.00 89.94 96 ASP A O 1
ATOM 823 N N . LEU A 1 97 ? -8.318 -9.112 7.036 1.00 91.19 97 LEU A N 1
ATOM 824 C CA . LEU A 1 97 ? -9.230 -8.556 8.033 1.00 91.19 97 LEU A CA 1
ATOM 825 C C . LEU A 1 97 ? -10.399 -9.513 8.305 1.00 91.19 97 LEU A C 1
ATOM 827 O O . LEU A 1 97 ? -10.795 -10.298 7.451 1.00 91.19 97 LEU A O 1
ATOM 831 N N . HIS A 1 98 ? -10.986 -9.410 9.493 1.00 91.19 98 HIS A N 1
ATOM 832 C CA . HIS A 1 98 ? -12.234 -10.073 9.859 1.00 91.19 98 HIS A CA 1
ATOM 833 C C . HIS A 1 98 ? -13.255 -9.003 10.220 1.00 91.19 98 HIS A C 1
ATOM 835 O O . HIS A 1 98 ? -13.001 -8.184 11.103 1.00 91.19 98 HIS A O 1
ATOM 841 N N . GLU A 1 99 ? -14.412 -9.013 9.569 1.00 91.44 99 GLU A N 1
ATOM 842 C CA . GLU A 1 99 ? -15.514 -8.116 9.906 1.00 91.44 99 GLU A CA 1
ATOM 843 C C . GLU A 1 99 ? -16.440 -8.770 10.939 1.00 91.44 99 GLU A C 1
ATOM 845 O O . GLU A 1 99 ? -16.815 -9.934 10.817 1.00 91.44 99 GLU A O 1
ATOM 850 N N . ASN A 1 100 ? -16.848 -8.020 11.959 1.00 90.12 100 ASN A N 1
ATOM 851 C CA . ASN A 1 100 ? -17.934 -8.402 12.852 1.00 90.12 100 ASN A CA 1
ATOM 852 C C . ASN A 1 100 ? -18.820 -7.182 13.125 1.00 90.12 100 ASN A C 1
ATOM 854 O O . ASN A 1 100 ? -18.374 -6.220 13.735 1.00 90.12 100 ASN A O 1
ATOM 858 N N . ARG A 1 101 ? -20.086 -7.213 12.689 1.00 85.81 101 ARG A N 1
ATOM 859 C CA . ARG A 1 101 ? -21.078 -6.144 12.945 1.00 85.81 101 ARG A CA 1
ATOM 860 C C . ARG A 1 101 ? -20.584 -4.727 12.582 1.00 85.81 101 ARG A C 1
ATOM 862 O O . ARG A 1 101 ? -20.885 -3.766 13.287 1.00 85.81 101 ARG A O 1
ATOM 869 N N . GLY A 1 102 ? -19.837 -4.584 11.485 1.00 81.88 102 GLY A N 1
ATOM 870 C CA . GLY A 1 102 ? -19.324 -3.291 11.019 1.00 81.88 102 GLY A CA 1
ATOM 871 C C . GLY A 1 102 ? -18.051 -2.795 11.718 1.00 81.88 102 GLY A C 1
ATOM 872 O O . GLY A 1 102 ? -17.630 -1.662 11.464 1.00 81.88 102 GLY A O 1
ATOM 873 N N . THR A 1 103 ? -17.427 -3.613 12.569 1.00 86.62 103 THR A N 1
ATOM 874 C CA . THR A 1 103 ? -16.047 -3.415 13.031 1.00 86.62 103 THR A CA 1
ATOM 875 C C . THR A 1 103 ? -15.106 -4.422 12.382 1.00 86.62 103 THR A C 1
ATOM 877 O O . THR A 1 103 ? -15.469 -5.568 12.121 1.00 86.62 103 THR A O 1
ATOM 880 N N . TYR A 1 104 ? -13.885 -3.979 12.101 1.00 88.56 104 TYR A N 1
ATOM 881 C CA . TYR A 1 104 ? -12.851 -4.755 11.429 1.00 88.56 104 TYR A CA 1
ATOM 882 C C . TYR A 1 104 ? -11.739 -5.090 12.413 1.00 88.56 104 TYR A C 1
ATOM 884 O O . TYR A 1 104 ? -11.280 -4.226 13.160 1.00 88.56 104 TYR A O 1
ATOM 892 N N . PHE A 1 105 ? -11.289 -6.338 12.372 1.00 88.75 105 PHE A N 1
ATOM 893 C CA . PHE A 1 105 ? -10.219 -6.871 13.203 1.00 88.75 105 PHE A CA 1
ATOM 894 C C . PHE A 1 105 ? -9.079 -7.354 12.323 1.00 88.75 105 PHE A C 1
ATOM 896 O O . PHE A 1 105 ? -9.310 -7.991 11.297 1.00 88.75 105 PHE A O 1
ATOM 903 N N . LEU A 1 106 ? -7.850 -7.075 12.743 1.00 89.19 106 LEU A N 1
ATOM 904 C CA . LEU A 1 106 ? -6.663 -7.475 12.002 1.00 89.19 106 LEU A CA 1
ATOM 905 C C . LEU A 1 106 ? -6.338 -8.954 12.241 1.00 89.19 106 LEU A C 1
ATOM 907 O O . LEU A 1 106 ? -6.275 -9.392 13.393 1.00 89.19 106 LEU A O 1
ATOM 911 N N . LEU A 1 107 ? -6.120 -9.719 11.168 1.00 89.06 107 LEU A N 1
ATOM 912 C CA . LEU A 1 107 ? -5.633 -11.097 11.268 1.00 89.06 107 LEU A CA 1
ATOM 913 C C . LEU A 1 107 ? -4.107 -11.148 11.147 1.00 89.06 107 LEU A C 1
ATOM 915 O O . LEU A 1 107 ? -3.513 -10.293 10.494 1.00 89.06 107 LEU A O 1
ATOM 919 N N . PRO A 1 108 ? -3.453 -12.189 11.694 1.00 84.75 108 PRO A N 1
ATOM 920 C CA . PRO A 1 108 ? -2.016 -12.403 11.511 1.00 84.75 108 PRO A CA 1
ATOM 921 C C . PRO A 1 108 ? -1.591 -12.468 10.037 1.00 84.75 108 PRO A C 1
ATOM 923 O O . PRO A 1 108 ? -0.503 -12.008 9.693 1.00 84.75 108 PRO A O 1
ATOM 926 N N . LYS A 1 109 ? -2.473 -12.975 9.161 1.00 89.12 109 LYS A N 1
ATOM 927 C CA . LYS A 1 109 ? -2.256 -13.062 7.710 1.00 89.12 109 LYS A CA 1
ATOM 928 C C . LYS A 1 109 ? -1.908 -11.707 7.086 1.00 89.12 109 LYS A C 1
ATOM 930 O O . LYS A 1 109 ? -1.030 -11.652 6.236 1.00 89.12 109 LYS A O 1
ATOM 935 N N . ALA A 1 110 ? -2.485 -10.614 7.591 1.00 88.62 110 ALA A N 1
ATOM 936 C CA . ALA A 1 110 ? -2.219 -9.260 7.106 1.00 88.62 110 ALA A CA 1
ATOM 937 C C . ALA A 1 110 ? -0.734 -8.877 7.127 1.00 88.62 110 ALA A C 1
ATOM 939 O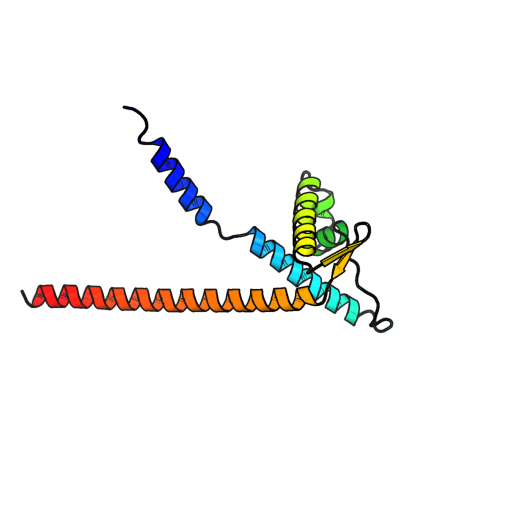 O . ALA A 1 110 ? -0.270 -8.155 6.246 1.00 88.62 110 ALA A O 1
ATOM 940 N N . VAL A 1 111 ? 0.011 -9.334 8.140 1.00 88.19 111 VAL A N 1
ATOM 941 C CA . VAL A 1 111 ? 1.443 -9.031 8.266 1.00 88.19 111 VAL A CA 1
ATOM 942 C C . VAL A 1 111 ? 2.228 -9.748 7.172 1.00 88.19 111 VAL A C 1
ATOM 944 O O . VAL A 1 111 ? 3.037 -9.115 6.501 1.00 88.19 111 VAL A O 1
ATOM 947 N N . ILE A 1 112 ? 1.918 -11.025 6.937 1.00 90.75 112 ILE A N 1
ATOM 948 C CA . ILE A 1 112 ? 2.538 -11.842 5.887 1.00 90.75 112 ILE A CA 1
ATOM 949 C C . ILE A 1 112 ? 2.242 -11.234 4.511 1.00 90.75 112 ILE A C 1
ATOM 951 O O . ILE A 1 112 ? 3.155 -10.985 3.728 1.00 90.75 112 ILE A O 1
ATOM 955 N N . THR A 1 113 ? 0.978 -10.891 4.249 1.00 90.62 113 THR A N 1
ATOM 956 C CA . THR A 1 113 ? 0.554 -10.263 2.990 1.00 90.62 113 THR A CA 1
ATOM 957 C C . THR A 1 113 ? 1.281 -8.938 2.728 1.00 90.62 113 THR A C 1
ATOM 959 O O . THR A 1 113 ? 1.629 -8.627 1.585 1.00 90.62 113 THR A O 1
ATOM 962 N N . LEU A 1 114 ? 1.521 -8.137 3.773 1.00 91.62 114 LEU A N 1
ATOM 963 C CA . LEU A 1 114 ? 2.266 -6.886 3.648 1.00 91.62 114 LEU A CA 1
ATOM 964 C C . LEU A 1 114 ? 3.755 -7.130 3.361 1.00 91.62 114 LEU A C 1
ATOM 966 O O . LEU A 1 114 ? 4.331 -6.421 2.537 1.00 91.62 114 LEU A O 1
ATOM 970 N N . GLU A 1 115 ? 4.373 -8.112 4.017 1.00 90.44 115 GLU A N 1
ATOM 971 C CA . GLU A 1 115 ? 5.776 -8.478 3.791 1.00 90.44 115 GLU A CA 1
ATOM 972 C C . GLU A 1 115 ? 6.006 -8.969 2.358 1.00 90.44 115 GLU A C 1
ATOM 974 O O . GLU A 1 115 ? 6.895 -8.459 1.671 1.00 90.44 115 GLU A O 1
ATOM 979 N N . GLU A 1 116 ? 5.152 -9.870 1.867 1.00 91.44 116 GLU A N 1
ATOM 980 C CA . GLU A 1 116 ? 5.196 -10.355 0.483 1.00 91.44 116 GLU A CA 1
ATOM 981 C C . GLU A 1 116 ? 5.046 -9.213 -0.527 1.00 91.44 116 GLU A C 1
ATOM 983 O O . GLU A 1 116 ? 5.731 -9.166 -1.554 1.00 91.44 116 GLU A O 1
ATOM 988 N N . TYR A 1 117 ? 4.158 -8.257 -0.241 1.00 90.69 117 TYR A N 1
ATOM 989 C CA . TYR A 1 117 ? 3.990 -7.084 -1.087 1.00 90.69 117 TYR A CA 1
ATOM 990 C C . TYR A 1 117 ? 5.229 -6.181 -1.090 1.00 90.69 117 TYR A C 1
ATOM 992 O O . TYR A 1 117 ? 5.672 -5.768 -2.166 1.00 90.69 117 TYR A O 1
ATOM 1000 N N . ASP A 1 118 ? 5.788 -5.870 0.083 1.00 88.94 118 ASP A N 1
ATOM 1001 C CA . ASP A 1 118 ? 6.974 -5.018 0.206 1.00 88.94 118 ASP A CA 1
ATOM 1002 C C . ASP A 1 118 ? 8.177 -5.665 -0.508 1.00 88.94 118 ASP A C 1
ATOM 1004 O O . ASP A 1 118 ? 8.947 -4.975 -1.185 1.00 88.94 118 ASP A O 1
ATOM 1008 N N . GLU A 1 119 ? 8.317 -6.991 -0.428 1.00 91.56 119 GLU A N 1
ATOM 1009 C CA . GLU A 1 119 ? 9.350 -7.735 -1.148 1.00 91.56 119 GLU A CA 1
ATOM 1010 C C . GLU A 1 119 ? 9.132 -7.712 -2.668 1.00 91.56 119 GLU A C 1
ATOM 1012 O O . GLU A 1 119 ? 10.060 -7.407 -3.426 1.00 91.56 119 GLU A O 1
ATOM 1017 N N . ALA A 1 120 ? 7.906 -7.962 -3.134 1.00 87.69 120 ALA A N 1
ATOM 1018 C CA . ALA A 1 120 ? 7.574 -7.887 -4.554 1.00 87.69 120 ALA A CA 1
ATOM 1019 C C . ALA A 1 120 ? 7.832 -6.482 -5.128 1.00 87.69 120 ALA A C 1
ATOM 1021 O O . ALA A 1 120 ? 8.351 -6.347 -6.241 1.00 87.69 120 ALA A O 1
ATOM 1022 N N . GLU A 1 121 ? 7.520 -5.425 -4.370 1.00 87.94 121 GLU A N 1
ATOM 1023 C CA . GLU A 1 121 ? 7.768 -4.048 -4.798 1.00 87.94 121 GLU A CA 1
ATOM 1024 C C . GLU A 1 121 ? 9.273 -3.732 -4.878 1.00 87.94 121 GLU A C 1
ATOM 1026 O O . GLU A 1 121 ? 9.702 -3.036 -5.806 1.00 87.94 121 GLU A O 1
ATOM 1031 N N . ARG A 1 122 ? 10.092 -4.269 -3.961 1.00 86.75 122 ARG A N 1
ATOM 1032 C CA . ARG A 1 122 ? 11.561 -4.158 -4.028 1.00 86.75 122 ARG A CA 1
ATOM 1033 C C . ARG A 1 122 ? 12.119 -4.857 -5.263 1.00 86.75 122 ARG A C 1
ATOM 1035 O O . ARG A 1 122 ? 12.779 -4.201 -6.070 1.00 86.75 122 ARG A O 1
ATOM 1042 N N . ARG A 1 123 ? 11.769 -6.130 -5.471 1.00 88.88 123 ARG A N 1
ATOM 1043 C CA . ARG A 1 123 ? 12.225 -6.913 -6.634 1.00 88.88 123 ARG A CA 1
ATOM 1044 C C . ARG A 1 123 ? 11.852 -6.236 -7.952 1.00 88.88 123 ARG A C 1
ATOM 1046 O O . ARG A 1 123 ? 12.671 -6.153 -8.862 1.00 88.88 123 ARG A O 1
ATOM 1053 N N . HIS A 1 124 ? 10.643 -5.685 -8.054 1.00 86.94 124 HIS A N 1
ATOM 1054 C CA . HIS A 1 124 ? 10.210 -4.967 -9.253 1.00 86.94 124 HIS A CA 1
ATOM 1055 C C . HIS A 1 124 ? 11.036 -3.692 -9.510 1.00 86.94 124 HIS A C 1
ATOM 1057 O O . HIS A 1 1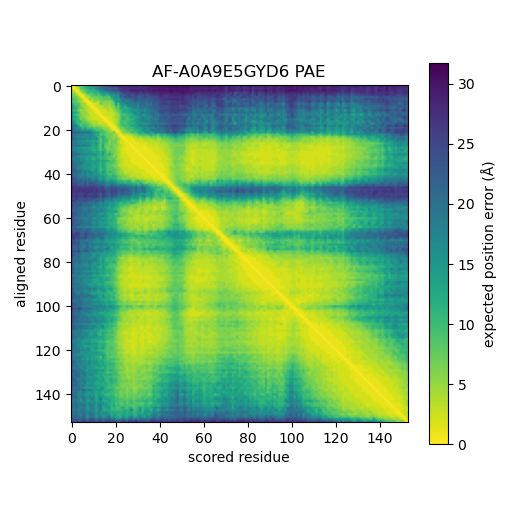24 ? 11.399 -3.402 -10.652 1.00 86.94 124 HIS A O 1
ATOM 1063 N N . LYS A 1 125 ? 11.379 -2.924 -8.464 1.00 85.50 125 LYS A N 1
ATOM 1064 C CA . LYS A 1 125 ? 12.252 -1.739 -8.594 1.00 85.50 125 LYS A CA 1
ATOM 1065 C C . LYS A 1 125 ? 13.669 -2.119 -9.022 1.00 85.50 125 LYS A C 1
ATOM 1067 O O . LYS A 1 125 ? 14.244 -1.453 -9.886 1.00 85.50 125 LYS A O 1
ATOM 1072 N N . GLU A 1 126 ? 14.211 -3.190 -8.459 1.00 90.31 126 GLU A N 1
ATOM 1073 C CA . GLU A 1 126 ? 15.519 -3.727 -8.841 1.00 90.31 126 GLU A CA 1
ATOM 1074 C C . GLU A 1 126 ? 15.524 -4.178 -10.306 1.00 90.31 126 GLU A C 1
ATOM 1076 O O . GLU A 1 126 ? 16.374 -3.737 -11.079 1.00 90.31 126 GLU A O 1
ATOM 1081 N N . GLN A 1 127 ? 14.516 -4.942 -10.735 1.00 88.56 127 GLN A N 1
ATOM 1082 C CA . GLN A 1 127 ? 14.371 -5.383 -12.126 1.00 88.56 127 GLN A CA 1
ATOM 1083 C C . GLN A 1 127 ? 14.270 -4.215 -13.113 1.00 88.56 127 GLN A C 1
ATOM 1085 O O . GLN A 1 127 ? 14.908 -4.253 -14.166 1.00 88.56 127 GLN A O 1
ATOM 1090 N N . ILE A 1 128 ? 13.523 -3.153 -12.784 1.00 90.38 128 ILE A N 1
ATOM 1091 C CA . ILE A 1 128 ? 13.461 -1.941 -13.621 1.00 90.38 128 ILE A CA 1
ATOM 1092 C C . ILE A 1 128 ? 14.842 -1.292 -13.740 1.00 90.38 128 ILE A C 1
ATOM 1094 O O . ILE A 1 128 ? 15.222 -0.843 -14.822 1.00 90.38 128 ILE A O 1
ATOM 1098 N N . THR A 1 129 ? 15.587 -1.226 -12.639 1.00 89.06 129 THR A N 1
ATOM 1099 C CA . THR A 1 129 ? 16.911 -0.593 -12.604 1.00 89.06 129 THR A CA 1
ATOM 1100 C C . THR A 1 129 ? 17.897 -1.374 -13.468 1.00 89.06 129 THR A C 1
ATOM 1102 O O . THR A 1 129 ? 18.531 -0.794 -14.349 1.00 89.06 129 THR A O 1
ATOM 1105 N N . VAL A 1 130 ? 17.946 -2.697 -13.298 1.00 91.00 130 VAL A N 1
ATOM 1106 C CA . VAL A 1 130 ? 18.772 -3.599 -14.114 1.00 91.00 130 VAL A CA 1
ATOM 1107 C C . VAL A 1 130 ? 18.389 -3.505 -15.590 1.00 91.00 130 VAL A C 1
ATOM 1109 O O . VAL A 1 130 ? 19.260 -3.341 -16.439 1.00 91.00 130 VAL A O 1
ATOM 1112 N N . SER A 1 131 ? 17.092 -3.517 -15.907 1.00 90.38 131 SER A N 1
ATOM 1113 C CA . SER A 1 131 ? 16.607 -3.424 -17.292 1.00 90.38 131 SER A CA 1
ATOM 1114 C C . SER A 1 131 ? 16.998 -2.106 -17.963 1.00 90.38 131 SER A C 1
ATOM 1116 O O . SER A 1 131 ? 17.332 -2.093 -19.144 1.00 90.38 131 SER A O 1
ATOM 1118 N N . ARG A 1 132 ? 16.996 -0.989 -17.222 1.00 92.44 132 ARG A N 1
ATOM 1119 C CA . ARG A 1 132 ? 17.442 0.314 -17.743 1.00 92.44 132 ARG A CA 1
ATOM 1120 C C . ARG A 1 132 ? 18.939 0.334 -18.036 1.00 92.44 132 ARG A C 1
ATOM 1122 O O . ARG A 1 132 ? 19.332 0.848 -19.079 1.00 92.44 132 ARG A O 1
ATOM 1129 N N . ILE A 1 133 ? 19.752 -0.231 -17.143 1.00 94.88 133 ILE A N 1
ATOM 1130 C CA . ILE A 1 133 ? 21.205 -0.341 -17.340 1.00 94.88 133 ILE A CA 1
ATOM 1131 C C . ILE A 1 133 ? 21.502 -1.228 -18.550 1.00 94.88 133 ILE A C 1
ATOM 1133 O O . ILE A 1 133 ? 22.289 -0.845 -19.413 1.00 94.88 133 ILE A O 1
ATOM 1137 N N . LEU A 1 134 ? 20.828 -2.377 -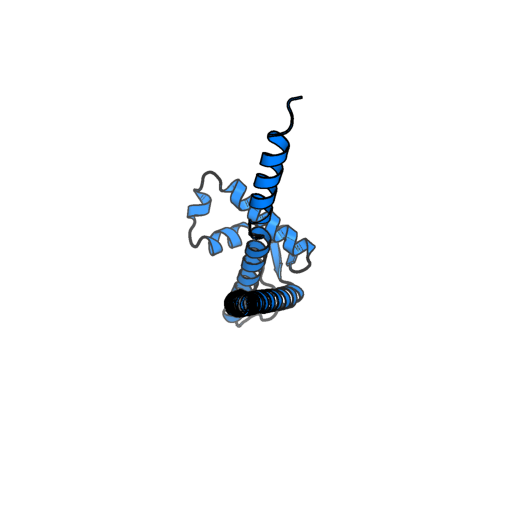18.649 1.00 94.38 134 LEU A N 1
ATOM 1138 C CA . LEU A 1 134 ? 20.973 -3.295 -19.774 1.00 94.38 134 LEU A CA 1
ATOM 1139 C C . LEU A 1 134 ? 20.606 -2.608 -21.094 1.00 94.38 134 LEU A C 1
ATOM 1141 O O . LEU A 1 134 ? 21.390 -2.648 -22.034 1.00 94.38 134 LEU A O 1
ATOM 1145 N N . ALA A 1 135 ? 19.461 -1.919 -21.148 1.00 93.31 135 ALA A N 1
ATOM 1146 C CA . ALA A 1 135 ? 19.019 -1.202 -22.343 1.00 93.31 135 ALA A CA 1
ATOM 1147 C C . ALA A 1 135 ? 20.023 -0.125 -22.781 1.00 93.31 135 ALA A C 1
ATOM 1149 O O . ALA A 1 135 ? 20.295 0.012 -23.973 1.00 93.31 135 ALA A O 1
ATOM 1150 N N . PHE A 1 136 ? 20.598 0.612 -21.827 1.00 95.69 136 PHE A N 1
ATOM 1151 C CA . PHE A 1 136 ? 21.641 1.594 -22.112 1.00 95.69 136 PHE A CA 1
ATOM 1152 C C . PHE A 1 136 ? 22.896 0.931 -22.694 1.00 95.69 136 PHE A C 1
ATOM 1154 O O . PHE A 1 136 ? 23.400 1.361 -23.729 1.00 95.69 136 PHE A O 1
ATOM 1161 N N . LEU A 1 137 ? 23.356 -0.160 -22.081 1.00 95.75 137 LEU A N 1
ATOM 1162 C CA . LEU A 1 137 ? 24.529 -0.897 -22.542 1.00 95.75 137 LEU A CA 1
ATOM 1163 C C . LEU A 1 137 ? 24.312 -1.497 -23.939 1.00 95.75 137 LEU A C 1
ATOM 1165 O O . LEU A 1 137 ? 25.176 -1.366 -24.804 1.00 95.75 137 LEU A O 1
ATOM 1169 N N . THR A 1 138 ? 23.144 -2.090 -24.199 1.00 95.81 138 THR A N 1
ATOM 1170 C CA . THR A 1 138 ? 22.775 -2.604 -25.526 1.00 95.81 138 THR A CA 1
ATOM 1171 C C . THR A 1 138 ? 22.733 -1.491 -26.572 1.00 95.81 138 THR A C 1
ATOM 1173 O O . THR A 1 138 ? 23.185 -1.704 -27.694 1.00 95.81 138 THR A O 1
ATOM 1176 N N . LEU A 1 139 ? 22.248 -0.297 -26.219 1.00 96.19 139 LEU A N 1
ATOM 1177 C CA . LEU A 1 139 ? 22.241 0.855 -27.122 1.00 96.19 139 LEU A CA 1
ATOM 1178 C C . LEU A 1 139 ? 23.664 1.322 -27.464 1.00 96.19 139 LEU A C 1
ATOM 1180 O O . LEU A 1 139 ? 23.955 1.575 -28.632 1.00 96.19 139 LEU A O 1
ATOM 1184 N N . CYS A 1 140 ? 24.569 1.373 -26.483 1.00 96.62 140 CYS A N 1
ATOM 1185 C CA . CYS A 1 140 ? 25.982 1.670 -26.725 1.00 96.62 140 CYS A CA 1
ATOM 1186 C C . CYS A 1 140 ? 26.641 0.629 -27.640 1.00 96.62 140 CYS A C 1
ATOM 1188 O O . CYS A 1 140 ? 27.331 1.005 -28.587 1.00 96.62 140 CYS A O 1
ATOM 1190 N N . LEU A 1 141 ? 26.403 -0.664 -27.393 1.00 95.75 141 LEU A N 1
ATOM 1191 C CA . LEU A 1 141 ? 26.921 -1.742 -28.240 1.00 95.75 141 LEU A CA 1
ATOM 1192 C C . LEU A 1 141 ? 26.389 -1.636 -29.669 1.00 95.75 141 LEU A C 1
ATOM 1194 O O . LEU A 1 141 ? 27.169 -1.698 -30.614 1.00 95.75 141 LEU A O 1
ATOM 1198 N N . PHE A 1 142 ? 25.084 -1.420 -29.831 1.00 96.50 142 PHE A N 1
ATOM 1199 C CA . PHE A 1 142 ? 24.465 -1.247 -31.140 1.00 96.50 142 PHE A CA 1
ATOM 1200 C C . PHE A 1 142 ? 25.115 -0.093 -31.914 1.00 96.50 142 PHE A C 1
ATOM 1202 O O . PHE A 1 142 ? 25.577 -0.292 -33.036 1.00 96.50 142 PHE A O 1
ATOM 1209 N N . LEU A 1 143 ? 25.250 1.084 -31.296 1.00 95.56 143 LEU A N 1
ATOM 1210 C CA . LEU A 1 143 ? 25.913 2.233 -31.921 1.00 95.56 143 LEU A CA 1
ATOM 1211 C C . LEU A 1 143 ? 27.380 1.945 -32.268 1.00 95.56 143 LEU A C 1
ATOM 1213 O O . LEU A 1 143 ? 27.823 2.303 -33.357 1.00 95.56 143 LEU A O 1
ATOM 1217 N N . GLY A 1 144 ? 28.112 1.256 -31.388 1.00 95.12 144 GLY A N 1
ATOM 1218 C CA . GLY A 1 144 ? 29.490 0.835 -31.646 1.00 95.12 144 GLY A CA 1
ATOM 1219 C C . GLY A 1 144 ? 29.604 -0.094 -32.857 1.00 95.12 144 GLY A C 1
ATOM 1220 O O . GLY A 1 144 ? 30.438 0.138 -33.727 1.00 95.12 144 GLY A O 1
ATOM 1221 N N . THR A 1 145 ? 28.725 -1.096 -32.965 1.00 95.00 145 THR A N 1
ATOM 1222 C CA . THR A 1 145 ? 28.709 -2.024 -34.110 1.00 95.00 145 THR A CA 1
ATOM 1223 C C . THR A 1 145 ? 28.345 -1.333 -35.422 1.00 95.00 145 THR A C 1
ATOM 1225 O O . THR A 1 145 ? 28.974 -1.599 -36.444 1.00 95.00 145 THR A O 1
ATOM 1228 N N . VAL A 1 146 ? 27.383 -0.402 -35.400 1.00 95.69 146 VAL A N 1
ATOM 1229 C CA . VAL A 1 146 ? 27.005 0.395 -36.577 1.00 95.69 146 VAL A CA 1
ATOM 1230 C C . VAL A 1 146 ? 28.167 1.283 -37.022 1.00 95.69 146 VAL A C 1
ATOM 1232 O O . VAL A 1 146 ? 28.468 1.350 -38.210 1.00 95.69 146 VAL A O 1
ATOM 1235 N N . PHE A 1 147 ? 28.856 1.927 -36.078 1.00 95.44 147 PHE A N 1
ATOM 1236 C CA . PHE A 1 147 ? 30.017 2.763 -36.376 1.00 95.44 147 PHE A CA 1
ATOM 1237 C C . PHE A 1 147 ? 31.193 1.946 -36.933 1.00 95.44 147 PHE A C 1
ATOM 1239 O O . PHE A 1 147 ? 31.795 2.334 -37.932 1.00 95.44 147 PHE A O 1
ATOM 1246 N N . GLN A 1 148 ? 31.480 0.779 -36.346 1.00 92.69 148 GLN A N 1
ATOM 1247 C CA . GLN A 1 148 ? 32.503 -0.145 -36.843 1.00 92.69 148 GLN A CA 1
ATOM 1248 C C . GLN A 1 148 ? 32.195 -0.627 -38.267 1.00 92.69 148 GLN A C 1
ATOM 1250 O O . GLN A 1 148 ? 33.094 -0.668 -39.109 1.00 92.69 148 GLN A O 1
ATOM 1255 N N . ALA A 1 149 ? 30.936 -0.972 -38.547 1.00 93.50 149 ALA A N 1
ATOM 1256 C CA . ALA A 1 149 ? 30.505 -1.391 -39.877 1.00 93.50 149 ALA A CA 1
ATOM 1257 C C . ALA A 1 149 ? 30.654 -0.267 -40.915 1.00 93.50 149 ALA A C 1
ATOM 1259 O O . ALA A 1 149 ? 31.050 -0.544 -42.040 1.00 93.50 149 ALA A O 1
ATOM 1260 N N . ALA A 1 150 ? 30.396 0.989 -40.533 1.00 90.44 150 ALA A N 1
ATOM 1261 C CA . ALA A 1 150 ? 30.525 2.144 -41.421 1.00 90.44 150 ALA A CA 1
ATOM 1262 C C . ALA A 1 150 ? 31.981 2.509 -41.766 1.00 90.44 150 ALA A C 1
ATOM 1264 O O . ALA A 1 150 ? 32.219 3.042 -42.839 1.00 90.44 150 ALA A O 1
ATOM 1265 N N . ILE A 1 151 ? 32.944 2.248 -40.872 1.00 92.44 151 ILE A N 1
ATOM 1266 C CA . ILE A 1 151 ? 34.380 2.477 -41.138 1.00 92.44 151 ILE A CA 1
ATOM 1267 C C . ILE A 1 151 ? 35.001 1.326 -41.937 1.00 92.44 151 ILE A C 1
ATOM 1269 O O . ILE A 1 151 ? 35.970 1.526 -42.662 1.00 92.44 151 ILE A O 1
ATOM 1273 N N . SER A 1 152 ? 34.478 0.109 -41.774 1.00 85.25 152 SER A N 1
ATOM 1274 C CA . SER A 1 152 ? 35.017 -1.089 -42.434 1.00 85.25 152 SER A CA 1
ATOM 1275 C C . SER A 1 152 ? 34.533 -1.264 -43.881 1.00 85.25 152 SER A C 1
ATOM 1277 O O . SER A 1 152 ? 34.917 -2.245 -44.517 1.00 85.25 152 SER A O 1
ATOM 1279 N N . PHE A 1 153 ? 33.678 -0.362 -44.373 1.00 66.94 153 PHE A N 1
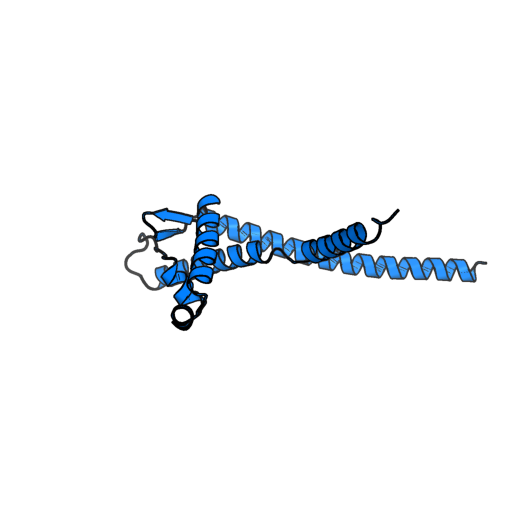ATOM 1280 C CA . PHE A 1 153 ? 33.132 -0.337 -45.732 1.00 66.94 153 PHE A CA 1
ATOM 1281 C C . PHE A 1 153 ? 33.721 0.844 -46.505 1.00 66.94 153 PHE A C 1
ATOM 1283 O O . PHE A 1 153 ? 34.050 0.656 -47.697 1.00 66.94 153 PHE A O 1
#

Mean predicted aligned error: 10.51 Å

Radius of gyration: 24.43 Å; Cα contacts (8 Å, |Δi|>4): 76; chains: 1; bounding box: 56×32×77 Å

Secondary structure (DSSP, 8-state):
---HHHHHHHHHHHHHHHTS--HHHHHHHHHHHHHHHHHHHHHHH-TT-TTPPPEE-HHHHHHHHHTSGGGGG-TTHHHHHHHHHHHHHHHHHTTSEEEETTEEEE-THHHHHHHHHHHHHHHHHHHHHHHHHHHHHHHHHHHHHHHHHHH--

Foldseek 3Di:
DPDPPVVVVVVVVVVVVVPPPPVLVVVLLVLLVVVVVVQVVVCVVCPPCVPDFDKDALVNSVCVVVVDCVLVVDPCSVVVSVSSVVSQVVCVVVVQWPDDPRIITGDPVSVVVSVVVVVVVVVVVVVVVVVVVVVVVVVVVVVVVVVVVVVVD

Solvent-accessible surface area (backbone atoms only — not comparable to full-atom values): 8745 Å² total; per-residue (Å²): 144,90,71,76,63,63,61,55,51,52,54,50,52,48,51,58,55,69,65,49,71,67,60,62,64,51,49,45,49,53,48,51,54,47,52,54,53,49,47,53,50,54,54,71,71,43,82,86,49,95,79,65,79,61,73,43,37,69,67,55,54,53,38,64,74,62,73,38,72,63,56,80,72,38,91,60,34,67,59,53,49,53,51,53,45,52,44,51,53,53,33,34,74,70,51,27,28,45,75,56,98,78,32,36,32,80,36,78,52,36,58,56,57,48,51,56,48,55,49,51,54,49,53,52,53,50,50,53,52,52,51,52,54,50,53,51,51,52,51,52,49,50,52,49,52,53,52,52,53,64,74,77,106